Protein AF-A0A9N9E528-F1 (afdb_monomer_lite)

Structure (mmCIF, N/CA/C/O backbone):
data_AF-A0A9N9E528-F1
#
_entry.id   AF-A0A9N9E528-F1
#
loop_
_atom_site.group_PDB
_atom_site.id
_atom_site.type_symbol
_atom_site.label_atom_id
_atom_site.label_alt_id
_atom_site.label_comp_id
_atom_site.label_asym_id
_atom_site.label_entity_id
_atom_site.label_seq_id
_atom_site.pdbx_PDB_ins_code
_atom_site.Cartn_x
_atom_site.Cartn_y
_atom_site.Cartn_z
_atom_site.occupancy
_atom_site.B_iso_or_equiv
_atom_site.auth_seq_id
_atom_site.auth_comp_id
_atom_site.auth_asym_id
_atom_site.auth_atom_id
_atom_site.pdbx_PDB_model_num
ATOM 1 N N . TYR A 1 1 ? 32.600 14.800 -17.498 1.00 37.44 1 TYR A N 1
ATOM 2 C CA . TYR A 1 1 ? 31.440 15.185 -18.323 1.00 37.44 1 TYR A CA 1
ATOM 3 C C . TYR A 1 1 ? 30.320 14.205 -18.017 1.00 37.44 1 TYR A C 1
ATOM 5 O O . TYR A 1 1 ? 30.341 13.097 -18.529 1.00 37.44 1 TYR A O 1
ATOM 13 N N . ASN A 1 2 ? 29.413 14.569 -17.107 1.00 46.53 2 ASN A N 1
ATOM 14 C CA . ASN A 1 2 ? 28.229 13.764 -16.804 1.00 46.53 2 ASN A CA 1
ATOM 15 C C . ASN A 1 2 ? 27.157 14.151 -17.817 1.00 46.53 2 ASN A C 1
ATOM 17 O O . ASN A 1 2 ? 26.514 15.190 -17.675 1.00 46.53 2 ASN A O 1
ATOM 21 N N . SER A 1 3 ? 27.036 13.366 -18.882 1.00 50.19 3 SER A N 1
ATOM 22 C CA . SER A 1 3 ? 25.958 13.494 -19.852 1.00 50.19 3 SER A CA 1
ATOM 23 C C . SER A 1 3 ? 24.631 13.233 -19.143 1.00 50.19 3 SER A C 1
ATOM 25 O O . SER A 1 3 ? 24.305 12.104 -18.781 1.00 50.19 3 SER A O 1
ATOM 27 N N . LEU A 1 4 ? 23.868 14.307 -18.931 1.00 57.94 4 LEU A N 1
ATOM 28 C CA . LEU A 1 4 ? 22.429 14.221 -18.703 1.00 57.94 4 LEU A CA 1
ATOM 29 C C . LEU A 1 4 ? 21.825 13.354 -19.821 1.00 57.94 4 LEU A C 1
ATOM 31 O O . LEU A 1 4 ? 22.272 13.470 -20.968 1.00 57.94 4 LEU A O 1
ATOM 35 N N . PRO A 1 5 ? 20.853 12.474 -19.527 1.00 46.69 5 PRO A N 1
ATOM 36 C CA . PRO A 1 5 ? 20.255 11.652 -20.566 1.00 46.69 5 PRO A CA 1
ATOM 37 C C . PRO A 1 5 ? 19.637 12.576 -21.623 1.00 46.69 5 PRO A C 1
ATOM 39 O O . PRO A 1 5 ? 18.808 13.425 -21.310 1.00 46.69 5 PRO A O 1
ATOM 42 N N . ALA A 1 6 ? 20.063 12.411 -22.878 1.00 56.44 6 ALA A N 1
ATOM 43 C CA . ALA A 1 6 ? 19.631 13.203 -24.037 1.00 56.44 6 ALA A CA 1
ATOM 44 C C . ALA A 1 6 ? 18.159 12.972 -24.433 1.00 56.44 6 ALA A C 1
ATOM 46 O O . ALA A 1 6 ? 17.690 13.494 -25.441 1.00 56.44 6 ALA A O 1
ATOM 47 N N . VAL A 1 7 ? 17.435 12.170 -23.654 1.00 58.53 7 VAL A N 1
ATOM 48 C CA . VAL A 1 7 ? 16.044 11.815 -23.891 1.00 58.53 7 VAL A CA 1
ATOM 49 C C . VAL A 1 7 ? 15.206 12.595 -22.893 1.00 58.53 7 VAL A C 1
ATOM 51 O O . VAL A 1 7 ? 15.233 12.329 -21.691 1.00 58.53 7 VAL A O 1
ATOM 54 N N . THR A 1 8 ? 14.474 13.583 -23.397 1.00 53.59 8 THR A N 1
ATOM 55 C CA . THR A 1 8 ? 13.395 14.229 -22.654 1.00 53.59 8 THR A CA 1
ATOM 56 C C . THR A 1 8 ? 12.463 13.139 -22.124 1.00 53.59 8 THR A C 1
ATOM 58 O O . THR A 1 8 ? 12.060 12.280 -22.914 1.00 53.59 8 THR A O 1
ATOM 61 N N . PRO A 1 9 ? 12.103 13.140 -20.825 1.00 58.50 9 PRO A N 1
ATOM 62 C CA . PRO A 1 9 ? 11.103 12.216 -20.312 1.00 58.50 9 PRO A CA 1
ATOM 63 C C . PRO A 1 9 ? 9.866 12.318 -21.198 1.00 58.50 9 PRO A C 1
ATOM 65 O O . PRO A 1 9 ? 9.389 13.427 -21.463 1.00 58.50 9 PRO A O 1
ATOM 68 N N . LEU A 1 10 ? 9.401 11.179 -21.712 1.00 65.56 10 LEU A N 1
ATOM 69 C CA . LEU A 1 10 ? 8.202 11.131 -22.533 1.00 65.56 10 LEU A CA 1
ATOM 70 C C . LEU A 1 10 ? 7.084 11.818 -21.739 1.00 65.56 10 LEU A C 1
ATOM 72 O O . LEU A 1 10 ? 6.798 11.421 -20.609 1.00 65.56 10 LEU A O 1
ATOM 76 N N . LYS A 1 11 ? 6.505 12.895 -22.286 1.00 68.19 11 LYS A N 1
ATOM 77 C CA . LYS A 1 11 ? 5.348 13.548 -21.668 1.00 68.19 11 LYS A CA 1
ATOM 78 C C . LYS A 1 11 ? 4.185 12.569 -21.756 1.00 68.19 11 LYS A C 1
ATOM 80 O O . LYS A 1 11 ? 3.548 12.472 -22.796 1.00 68.19 11 LYS A O 1
ATOM 85 N N . MET A 1 12 ? 3.968 11.836 -20.677 1.00 73.56 12 MET A N 1
ATOM 86 C CA . MET A 1 12 ? 2.878 10.885 -20.516 1.00 73.56 12 MET A CA 1
ATOM 87 C C . MET A 1 12 ? 1.917 11.394 -19.447 1.00 73.56 12 MET A C 1
ATOM 89 O O . MET A 1 12 ? 2.325 12.123 -18.534 1.00 73.56 12 MET A O 1
ATOM 93 N N . SER A 1 13 ? 0.640 11.044 -19.575 1.00 78.44 13 SER A N 1
ATOM 94 C CA . SER A 1 13 ? -0.350 11.377 -18.556 1.00 78.44 13 SER A CA 1
ATOM 95 C C . SER A 1 13 ? -0.098 10.571 -17.279 1.00 78.44 13 SER A C 1
ATOM 97 O O . SER A 1 13 ? 0.584 9.543 -17.277 1.00 78.44 13 SER A O 1
ATOM 99 N N . GLU A 1 14 ? -0.646 11.037 -16.160 1.00 71.75 14 GLU A N 1
ATOM 100 C CA . GLU A 1 14 ? -0.526 10.313 -14.897 1.00 71.75 14 GLU A CA 1
ATOM 101 C C . GLU A 1 14 ? -1.192 8.925 -14.961 1.00 71.75 14 GLU A C 1
ATOM 103 O O . GLU A 1 14 ? -0.653 7.954 -14.433 1.00 71.75 14 GLU A O 1
ATOM 108 N N . GLU A 1 15 ? -2.323 8.809 -15.657 1.00 74.56 15 GLU A N 1
ATOM 109 C CA . GLU A 1 15 ? -3.023 7.537 -15.863 1.00 74.56 15 GLU A CA 1
ATOM 110 C C . GLU A 1 15 ? -2.204 6.570 -16.721 1.00 74.56 15 GLU A C 1
ATOM 112 O O . GLU A 1 15 ? -2.059 5.400 -16.362 1.00 74.56 15 GLU A O 1
ATOM 117 N N . GLU A 1 16 ? -1.600 7.064 -17.806 1.00 75.94 16 GLU A N 1
ATOM 118 C CA . GLU A 1 16 ? -0.685 6.281 -18.642 1.00 75.94 16 GLU A CA 1
ATOM 119 C C . GLU A 1 16 ? 0.523 5.805 -17.833 1.00 75.94 16 GLU A C 1
ATOM 121 O O . GLU A 1 16 ? 0.930 4.650 -17.943 1.00 75.94 16 GLU A O 1
ATOM 126 N N . HIS A 1 17 ? 1.073 6.660 -16.969 1.00 77.75 17 HIS A N 1
ATOM 127 C CA . HIS A 1 17 ? 2.194 6.299 -16.104 1.00 77.75 17 HIS A CA 1
ATOM 128 C C . HIS A 1 17 ? 1.808 5.195 -15.114 1.00 77.75 17 HIS A C 1
ATOM 130 O O . HIS A 1 17 ? 2.514 4.192 -14.979 1.00 77.75 17 HIS A O 1
ATOM 136 N N . CYS A 1 18 ? 0.657 5.333 -14.456 1.00 75.44 18 CYS A N 1
ATOM 137 C CA . CYS A 1 18 ? 0.117 4.305 -13.573 1.00 75.44 18 CYS A CA 1
ATOM 138 C C . CYS A 1 18 ? -0.082 2.976 -14.310 1.00 75.44 18 CYS A C 1
ATOM 140 O O . CYS A 1 18 ? 0.303 1.926 -13.795 1.00 75.44 18 CYS A O 1
ATOM 142 N N . TYR A 1 19 ? -0.635 3.012 -15.522 1.00 78.50 19 TYR A N 1
ATOM 143 C CA . TYR A 1 19 ? -0.877 1.813 -16.318 1.00 78.50 19 TYR A CA 1
ATOM 144 C C . TYR A 1 19 ? 0.417 1.147 -16.806 1.00 78.50 19 TYR A C 1
ATOM 146 O O . TYR A 1 19 ? 0.518 -0.076 -16.800 1.00 78.50 19 TYR A O 1
ATOM 154 N N . MET A 1 20 ? 1.430 1.922 -17.198 1.00 79.56 20 MET A N 1
ATOM 155 C CA . MET A 1 20 ? 2.685 1.354 -17.699 1.00 79.56 20 MET A CA 1
ATOM 156 C C . MET A 1 20 ? 3.600 0.830 -16.590 1.00 79.56 20 MET A C 1
ATOM 158 O O . MET A 1 20 ? 4.291 -0.164 -16.803 1.00 79.56 20 MET A O 1
ATOM 162 N N . PHE A 1 21 ? 3.619 1.472 -15.418 1.00 76.88 21 PHE A N 1
ATOM 163 C CA . PHE A 1 21 ? 4.611 1.170 -14.381 1.00 76.88 21 PHE A CA 1
ATOM 164 C C . PHE A 1 21 ? 4.023 0.549 -13.115 1.00 76.88 21 PHE A C 1
ATOM 166 O O . PHE A 1 21 ? 4.601 -0.396 -12.584 1.00 76.88 21 PHE A O 1
ATOM 173 N N . LEU A 1 22 ? 2.881 1.040 -12.623 1.00 78.69 22 LEU A N 1
ATOM 174 C CA . LEU A 1 22 ? 2.291 0.539 -11.375 1.00 78.69 22 LEU A CA 1
ATOM 175 C C . LEU A 1 22 ? 1.441 -0.710 -11.624 1.00 78.69 22 LEU A C 1
ATOM 177 O O . LEU A 1 22 ? 1.560 -1.699 -10.900 1.00 78.69 22 LEU A O 1
ATOM 181 N N . TYR A 1 23 ? 0.607 -0.686 -12.666 1.00 81.44 23 TYR A N 1
ATOM 182 C CA . TYR A 1 23 ? -0.335 -1.760 -12.977 1.00 81.44 23 TYR A CA 1
ATOM 183 C C . TYR A 1 23 ? 0.336 -3.132 -13.160 1.00 81.44 23 TYR A C 1
ATOM 185 O O . TYR A 1 23 ? -0.131 -4.087 -12.538 1.00 81.44 23 TYR A O 1
ATOM 193 N N . PRO A 1 24 ? 1.459 -3.278 -13.895 1.00 82.69 24 PRO A N 1
ATOM 194 C CA . PRO A 1 24 ? 2.108 -4.580 -14.052 1.00 82.69 24 PRO A CA 1
ATOM 195 C C . PRO A 1 24 ? 2.641 -5.151 -12.733 1.00 82.69 24 PRO A C 1
ATOM 197 O O . PRO A 1 24 ? 2.683 -6.367 -12.564 1.00 82.69 24 PRO A O 1
ATOM 200 N N . ILE A 1 25 ? 3.023 -4.287 -11.787 1.00 80.12 25 ILE A N 1
ATOM 201 C CA . ILE A 1 25 ? 3.560 -4.698 -10.485 1.00 80.12 25 ILE A CA 1
ATOM 202 C C . ILE A 1 25 ? 2.430 -5.153 -9.559 1.00 80.12 25 ILE A C 1
ATOM 204 O O . ILE A 1 25 ? 2.560 -6.166 -8.879 1.00 80.12 25 ILE A O 1
ATOM 208 N N . ILE A 1 26 ? 1.315 -4.423 -9.525 1.00 81.31 26 ILE A N 1
ATOM 209 C CA . ILE A 1 26 ? 0.205 -4.696 -8.599 1.00 81.31 26 ILE A CA 1
ATOM 210 C C . ILE A 1 26 ? -0.753 -5.777 -9.120 1.00 81.31 26 ILE A C 1
ATOM 212 O O . ILE A 1 26 ? -1.397 -6.458 -8.320 1.00 81.31 26 ILE A O 1
ATOM 216 N N . HIS A 1 27 ? -0.865 -5.948 -10.442 1.00 81.31 27 HIS A N 1
ATOM 217 C CA . HIS A 1 27 ? -1.849 -6.834 -11.067 1.00 81.31 27 HIS A CA 1
ATOM 218 C C . HIS A 1 27 ? -1.803 -8.285 -10.556 1.00 81.31 27 HIS A C 1
ATOM 220 O O . HIS A 1 27 ? -2.855 -8.798 -10.168 1.00 81.31 27 HIS A O 1
ATOM 226 N N . PRO A 1 28 ? -0.634 -8.946 -10.442 1.00 80.56 28 PRO A N 1
ATOM 227 C CA . PRO A 1 28 ? -0.561 -10.323 -9.945 1.00 80.56 28 PRO A CA 1
ATOM 228 C C . PRO A 1 28 ? -1.103 -10.514 -8.522 1.00 80.56 28 PRO A C 1
ATOM 230 O O . PRO A 1 28 ? -1.541 -11.606 -8.174 1.00 80.56 28 PRO A O 1
ATOM 233 N N . PHE A 1 29 ? -1.076 -9.465 -7.698 1.00 78.94 29 PHE A N 1
ATOM 234 C CA . PHE A 1 29 ? -1.431 -9.538 -6.279 1.00 78.94 29 PHE A CA 1
ATOM 235 C C . PHE A 1 29 ? -2.854 -9.057 -6.008 1.00 78.94 29 PHE A C 1
ATOM 237 O O . PHE A 1 29 ? -3.535 -9.591 -5.135 1.00 78.94 29 PHE A O 1
ATOM 244 N N . PHE A 1 30 ? -3.299 -8.044 -6.755 1.00 78.12 30 PHE A N 1
ATOM 245 C CA . PHE A 1 30 ? -4.529 -7.318 -6.463 1.00 78.12 30 PHE A CA 1
ATOM 246 C C . PHE A 1 30 ? -5.593 -7.427 -7.553 1.00 78.12 30 PHE A C 1
ATOM 248 O O . PHE A 1 30 ? -6.626 -6.779 -7.419 1.00 78.12 30 PHE A O 1
ATOM 255 N N . LEU A 1 31 ? -5.380 -8.182 -8.643 1.00 73.88 31 LEU A N 1
ATOM 256 C CA . LEU A 1 31 ? -6.326 -8.317 -9.765 1.00 73.88 31 LEU A CA 1
ATOM 257 C C . LEU A 1 31 ? -7.069 -9.661 -9.911 1.00 73.88 31 LEU A C 1
ATOM 259 O O . LEU A 1 31 ? -7.648 -9.935 -10.954 1.00 73.88 31 LEU A O 1
ATOM 263 N N . GLY A 1 32 ? -7.187 -10.431 -8.823 1.00 74.06 32 GLY A N 1
ATOM 264 C CA . GLY A 1 32 ? -7.994 -11.663 -8.779 1.00 74.06 32 GLY A CA 1
ATOM 265 C C . GLY A 1 32 ? -9.525 -11.470 -8.900 1.00 74.06 32 GLY A C 1
ATOM 266 O O . GLY A 1 32 ? -10.030 -10.375 -8.676 1.00 74.06 32 GLY A O 1
ATOM 267 N N . PRO A 1 33 ? -10.294 -12.524 -9.229 1.00 68.06 33 PRO A N 1
ATOM 268 C CA . PRO A 1 33 ? -11.742 -12.439 -9.478 1.00 68.06 33 PRO A CA 1
ATOM 269 C C . PRO A 1 33 ? -12.610 -12.257 -8.219 1.00 68.06 33 PRO A C 1
ATOM 271 O O . PRO A 1 33 ? -13.761 -11.847 -8.331 1.00 68.06 33 PRO A O 1
ATOM 274 N N . GLN A 1 34 ? -12.083 -12.534 -7.022 1.00 65.38 34 GLN A N 1
ATOM 275 C CA . GLN A 1 34 ? -12.791 -12.355 -5.750 1.00 65.38 34 GLN A CA 1
ATOM 276 C C . GLN A 1 34 ? -12.158 -11.213 -4.961 1.00 65.38 34 GLN A C 1
ATOM 278 O O . GLN A 1 34 ? -11.170 -11.411 -4.253 1.00 65.38 34 GLN A O 1
ATOM 283 N N . LYS A 1 35 ? -12.704 -10.002 -5.098 1.00 71.31 35 LYS A N 1
ATOM 284 C CA . LYS A 1 35 ? -12.244 -8.851 -4.318 1.00 71.31 35 LYS A CA 1
ATOM 285 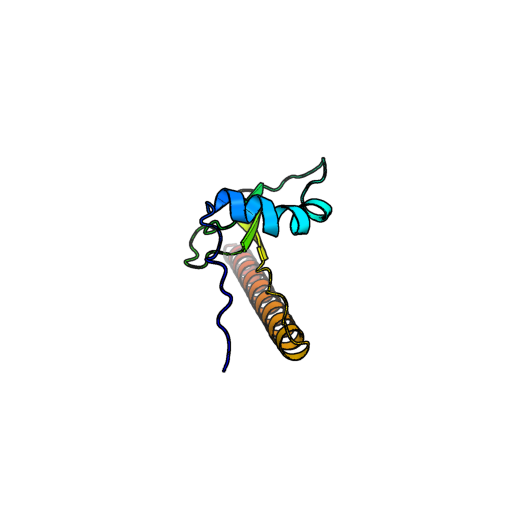C C . LYS A 1 35 ? -13.406 -8.108 -3.705 1.00 71.31 35 LYS A C 1
ATOM 287 O O . LYS A 1 35 ? -14.270 -7.596 -4.406 1.00 71.31 35 LYS A O 1
ATOM 292 N N . GLU A 1 36 ? -13.335 -7.962 -2.395 1.00 80.31 36 GLU A N 1
ATOM 293 C CA . GLU A 1 36 ? -14.219 -7.102 -1.607 1.00 80.31 36 GLU A CA 1
ATOM 294 C C . GLU A 1 36 ? -13.596 -5.711 -1.377 1.00 80.31 36 GLU A C 1
ATOM 296 O O . GLU A 1 36 ? -14.032 -4.946 -0.520 1.00 80.31 36 GLU A O 1
ATOM 301 N N . TYR A 1 37 ? -12.550 -5.375 -2.139 1.00 81.31 37 TYR A N 1
ATOM 302 C CA . TYR A 1 37 ? -11.780 -4.145 -1.998 1.0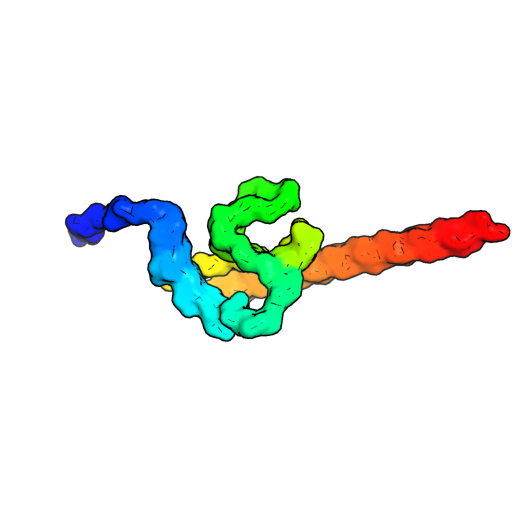0 81.31 37 TYR A CA 1
ATOM 303 C C . TYR A 1 37 ? -11.650 -3.382 -3.319 1.00 81.31 37 TYR A C 1
ATOM 305 O O . TYR A 1 37 ? -11.589 -3.962 -4.405 1.00 81.31 37 TYR A O 1
ATOM 313 N N . LYS A 1 38 ? -11.554 -2.056 -3.212 1.00 82.44 38 LYS A N 1
ATOM 314 C CA . LYS A 1 38 ? -11.220 -1.139 -4.303 1.00 82.44 38 LYS A CA 1
ATOM 315 C C . LYS A 1 38 ? -9.723 -0.850 -4.284 1.00 82.44 38 LYS A C 1
ATOM 317 O O . LYS A 1 38 ? -9.152 -0.586 -3.228 1.00 82.44 38 LYS A O 1
ATOM 322 N N . LEU A 1 39 ? -9.099 -0.879 -5.457 1.00 82.06 39 LEU A N 1
ATOM 323 C CA . LEU A 1 39 ? -7.706 -0.485 -5.639 1.00 82.06 39 LEU A CA 1
ATOM 324 C C . LEU A 1 39 ? -7.674 0.936 -6.200 1.00 82.06 39 LEU A C 1
ATOM 326 O O . LEU A 1 39 ? -8.239 1.189 -7.261 1.00 82.06 39 LEU A O 1
ATOM 330 N N . LEU A 1 40 ? -7.040 1.852 -5.480 1.00 81.62 40 LEU A N 1
ATOM 331 C CA . LEU A 1 40 ? -6.854 3.239 -5.886 1.00 81.62 40 LEU A CA 1
ATOM 332 C C . LEU A 1 40 ? -5.383 3.459 -6.232 1.00 81.62 40 LEU A C 1
ATOM 334 O O . LEU A 1 40 ? -4.514 3.111 -5.437 1.00 81.62 40 LEU A O 1
ATOM 338 N N . LEU A 1 41 ? -5.111 4.040 -7.398 1.00 80.31 41 LEU A N 1
ATOM 339 C CA . LEU A 1 41 ? -3.759 4.380 -7.849 1.00 80.31 41 LEU A CA 1
ATOM 340 C C . LEU A 1 41 ? -3.563 5.882 -7.787 1.00 80.31 41 LEU A C 1
ATOM 342 O O . LEU A 1 41 ? -4.466 6.621 -8.177 1.00 80.31 41 LEU A O 1
ATOM 346 N N . ASN A 1 42 ? -2.407 6.319 -7.282 1.00 71.81 42 ASN A N 1
ATOM 347 C CA . ASN A 1 42 ? -2.055 7.732 -7.145 1.00 71.81 42 ASN A CA 1
ATOM 348 C C . ASN A 1 42 ? -3.216 8.596 -6.616 1.00 71.81 42 ASN A C 1
ATOM 350 O O . ASN A 1 42 ? -3.477 9.693 -7.113 1.00 71.81 42 ASN A O 1
ATOM 354 N N . HIS A 1 43 ? -3.949 8.118 -5.611 1.00 69.81 43 HIS A N 1
ATOM 355 C CA . HIS A 1 43 ? -5.115 8.820 -5.077 1.00 69.81 43 HIS A CA 1
ATOM 356 C C . HIS A 1 43 ? -4.936 9.095 -3.587 1.00 69.81 43 HIS A C 1
ATOM 358 O O . HIS A 1 43 ? -4.492 8.229 -2.837 1.00 69.81 43 HIS A O 1
ATOM 364 N N . SER A 1 44 ? -5.313 10.294 -3.137 1.00 65.31 44 SER A N 1
ATOM 365 C CA . SER A 1 44 ? -5.366 10.607 -1.705 1.00 65.31 44 SER A CA 1
ATOM 366 C C . SER A 1 44 ? -6.457 9.763 -1.041 1.00 65.31 44 SER A C 1
ATOM 368 O O . SER A 1 44 ? -7.615 9.773 -1.456 1.00 65.31 44 SER A O 1
ATOM 370 N N . THR A 1 45 ? -6.098 8.995 -0.018 1.00 61.41 45 THR A N 1
ATOM 371 C CA . THR A 1 45 ? -7.071 8.266 0.806 1.00 61.41 45 THR A CA 1
ATOM 372 C C . THR A 1 45 ? -7.593 9.155 1.934 1.00 61.41 45 THR A C 1
ATOM 374 O O . THR A 1 45 ? -6.829 9.921 2.525 1.00 61.41 45 THR A O 1
ATOM 377 N N . GLY A 1 46 ? -8.897 9.045 2.221 1.00 57.59 46 GLY A N 1
ATOM 378 C CA . GLY A 1 46 ? -9.684 9.953 3.065 1.00 57.59 46 GLY A CA 1
ATOM 379 C C . GLY A 1 46 ? -8.949 10.537 4.277 1.00 57.59 46 GLY A C 1
ATOM 380 O O . GLY A 1 46 ? -8.500 9.815 5.164 1.00 57.59 46 GLY A O 1
ATOM 381 N N . GLY A 1 47 ? -8.835 11.869 4.305 1.00 57.84 47 GLY A N 1
ATOM 382 C CA . GLY A 1 47 ? -8.268 12.639 5.419 1.00 57.84 47 GLY A CA 1
ATOM 383 C C . GLY A 1 47 ? -6.739 12.757 5.445 1.00 57.84 47 GLY A C 1
ATOM 384 O O . GLY A 1 47 ? -6.209 13.521 6.251 1.00 57.84 47 GLY A O 1
ATOM 385 N N . SER A 1 48 ? -6.014 12.060 4.564 1.00 60.34 48 SER A N 1
ATOM 386 C CA . SER A 1 48 ? -4.551 12.129 4.483 1.00 60.34 48 SER A CA 1
ATOM 387 C C . SER A 1 48 ? -4.076 13.067 3.367 1.00 60.34 48 SER A C 1
ATOM 389 O O . SER A 1 48 ? -4.473 12.929 2.213 1.00 60.34 48 SER A O 1
ATOM 391 N N . ARG A 1 49 ? -3.144 13.982 3.682 1.00 62.81 49 ARG A N 1
ATOM 392 C CA . ARG A 1 49 ? -2.413 14.774 2.667 1.00 62.81 49 ARG A CA 1
ATOM 393 C C . ARG A 1 49 ? -1.395 13.942 1.869 1.00 62.81 49 ARG A C 1
ATOM 395 O O . ARG A 1 49 ? -0.796 14.470 0.939 1.00 62.81 49 ARG A O 1
ATOM 402 N N . GLN A 1 50 ? -1.155 12.681 2.240 1.00 65.44 50 GLN A N 1
ATOM 403 C CA . GLN A 1 50 ? -0.254 11.798 1.497 1.00 65.44 50 GLN A CA 1
ATOM 404 C C . GLN A 1 50 ? -0.975 11.155 0.314 1.00 65.44 50 GLN A C 1
ATOM 406 O O . GLN A 1 50 ? -2.083 10.635 0.452 1.00 65.44 50 GLN A O 1
ATOM 411 N N . ARG A 1 51 ? -0.302 11.192 -0.839 1.00 71.12 51 ARG A N 1
ATOM 412 C CA . ARG A 1 51 ? -0.702 10.562 -2.095 1.00 71.12 51 ARG A CA 1
ATOM 413 C C . ARG A 1 51 ? 0.161 9.308 -2.296 1.00 71.12 51 ARG A C 1
ATOM 415 O O . ARG A 1 51 ? 1.293 9.451 -2.746 1.00 71.12 51 ARG A O 1
ATOM 422 N N . PRO A 1 52 ? -0.308 8.124 -1.880 1.00 74.81 52 PRO A N 1
ATOM 423 C CA . PRO A 1 52 ? 0.423 6.879 -2.092 1.00 74.81 52 PRO A CA 1
ATOM 424 C C . PRO A 1 52 ? 0.380 6.442 -3.557 1.00 74.81 52 PRO A C 1
ATOM 426 O O . PRO A 1 52 ? -0.568 6.781 -4.269 1.00 74.81 52 PRO A O 1
ATOM 429 N N . ASP A 1 53 ? 1.362 5.636 -3.970 1.00 78.44 53 ASP A N 1
ATOM 430 C CA . ASP A 1 53 ? 1.398 5.062 -5.322 1.00 78.44 53 ASP A CA 1
ATOM 431 C C . ASP A 1 53 ? 0.204 4.124 -5.541 1.00 78.44 53 ASP A C 1
ATOM 433 O O . ASP A 1 53 ? -0.454 4.160 -6.582 1.00 78.44 53 ASP A O 1
ATOM 437 N N . PHE A 1 54 ? -0.154 3.335 -4.520 1.00 83.38 54 PHE A N 1
ATOM 438 C CA . PHE A 1 54 ? -1.444 2.652 -4.494 1.00 83.38 54 PHE A CA 1
ATOM 439 C C . PHE A 1 54 ? -2.010 2.462 -3.084 1.00 83.38 54 PHE A C 1
ATOM 441 O O . PHE A 1 54 ? -1.287 2.380 -2.087 1.00 83.38 54 PHE A O 1
ATOM 448 N N . ALA A 1 55 ? -3.335 2.343 -3.013 1.00 83.56 55 ALA A N 1
ATOM 449 C CA . ALA A 1 55 ? -4.069 2.014 -1.805 1.00 83.56 55 ALA A CA 1
ATOM 450 C C . ALA A 1 55 ? -5.151 0.960 -2.068 1.00 83.56 55 ALA A C 1
ATOM 452 O O . ALA A 1 55 ? -5.870 1.009 -3.064 1.00 83.56 55 ALA A O 1
ATOM 453 N N . CYS A 1 56 ? -5.286 0.021 -1.139 1.00 85.00 56 CYS A N 1
ATOM 454 C CA . CYS A 1 56 ? -6.383 -0.933 -1.082 1.00 85.00 56 CYS A CA 1
ATOM 455 C C . CYS A 1 56 ? -7.403 -0.450 -0.050 1.00 85.00 56 CYS A C 1
ATOM 457 O O . CYS A 1 56 ? -7.046 -0.192 1.103 1.00 85.00 56 CYS A O 1
ATOM 459 N N . VAL A 1 57 ? -8.661 -0.324 -0.463 1.00 83.56 57 VAL A N 1
ATOM 460 C CA . VAL A 1 57 ? -9.735 0.277 0.326 1.00 83.56 57 VAL A CA 1
ATOM 461 C C . VAL A 1 57 ? -10.911 -0.687 0.431 1.00 83.56 57 VAL A C 1
ATOM 463 O O . VAL A 1 57 ? -11.421 -1.157 -0.583 1.00 83.56 57 VAL A O 1
ATOM 466 N N . VAL A 1 58 ? -11.381 -0.942 1.650 1.00 81.81 58 VAL A N 1
ATOM 467 C CA . VAL A 1 58 ? -12.598 -1.721 1.925 1.00 81.81 58 VAL A CA 1
ATOM 468 C C . VAL A 1 58 ? -13.590 -0.797 2.615 1.00 81.81 58 VAL A C 1
ATOM 470 O O . VAL A 1 58 ? -13.277 -0.264 3.675 1.00 81.81 58 VAL A O 1
ATOM 473 N N . GLY A 1 59 ? -14.757 -0.565 2.004 1.00 75.00 59 GLY A N 1
ATOM 474 C CA . GLY A 1 59 ? -15.788 0.317 2.575 1.00 75.00 59 GLY A CA 1
ATOM 475 C C . GLY A 1 59 ? -15.253 1.698 2.983 1.00 75.00 59 GLY A C 1
ATOM 476 O O . GLY A 1 59 ? -15.498 2.141 4.098 1.00 75.00 59 GLY A O 1
ATOM 477 N N . ASP A 1 60 ? -14.450 2.322 2.115 1.00 73.88 60 ASP A N 1
ATOM 478 C CA . ASP A 1 60 ? -13.784 3.623 2.313 1.00 73.88 60 ASP A CA 1
ATOM 479 C C . ASP A 1 60 ? -12.682 3.677 3.390 1.00 73.88 60 ASP A C 1
ATOM 481 O O . ASP A 1 60 ? -12.050 4.717 3.590 1.00 73.88 60 ASP A O 1
ATOM 485 N N . ILE A 1 61 ? -12.355 2.543 4.017 1.00 77.62 61 ILE A N 1
ATOM 486 C CA . ILE A 1 61 ? -11.238 2.419 4.957 1.00 77.62 61 ILE A CA 1
ATOM 487 C C . ILE A 1 61 ? -9.995 1.906 4.208 1.00 77.62 61 ILE A C 1
ATOM 489 O O . ILE A 1 61 ? -10.029 0.796 3.664 1.00 77.62 61 ILE A O 1
ATOM 493 N N . PRO A 1 62 ? -8.879 2.664 4.166 1.00 78.75 62 PRO A N 1
ATOM 494 C CA . PRO A 1 62 ? -7.643 2.192 3.554 1.00 78.75 62 PRO A CA 1
ATOM 495 C C . PRO A 1 62 ? -6.987 1.128 4.442 1.00 78.75 62 PRO A C 1
ATOM 497 O O . PRO A 1 62 ? -6.506 1.424 5.535 1.00 78.75 62 PRO A O 1
ATOM 500 N N . ILE A 1 63 ? -6.966 -0.116 3.965 1.00 80.25 63 ILE A N 1
ATOM 501 C CA . ILE A 1 63 ? -6.387 -1.263 4.682 1.00 80.25 63 ILE A CA 1
ATOM 502 C C . ILE A 1 63 ? -4.922 -1.509 4.312 1.00 80.25 63 ILE A C 1
ATOM 504 O O . ILE A 1 63 ? -4.163 -2.061 5.105 1.00 80.25 63 ILE A O 1
ATOM 508 N N . LEU A 1 64 ? -4.512 -1.073 3.119 1.00 80.00 64 LEU A N 1
ATOM 509 C CA . LEU A 1 64 ? -3.129 -1.110 2.660 1.00 80.00 64 LEU A CA 1
ATOM 510 C C . LEU A 1 64 ? -2.832 0.188 1.923 1.00 80.00 64 LEU A C 1
ATOM 512 O O . LEU A 1 64 ? -3.572 0.573 1.024 1.00 80.00 64 LEU A O 1
ATOM 516 N N . ILE A 1 65 ? -1.735 0.832 2.293 1.00 82.56 65 ILE A N 1
ATOM 517 C CA . ILE A 1 65 ? -1.195 2.007 1.619 1.00 82.56 65 ILE A CA 1
ATOM 518 C C . ILE A 1 65 ? 0.252 1.667 1.295 1.00 82.56 65 ILE A C 1
ATOM 520 O O . ILE A 1 65 ? 0.998 1.265 2.191 1.00 82.56 65 ILE A O 1
ATOM 524 N N . SER A 1 66 ? 0.642 1.777 0.031 1.00 77.56 66 SER A N 1
ATOM 525 C CA . SER A 1 66 ? 1.972 1.375 -0.405 1.00 77.56 66 SER A CA 1
ATOM 526 C C . SER A 1 66 ? 2.598 2.409 -1.331 1.00 77.56 66 SER A C 1
ATOM 528 O O . SER A 1 66 ? 1.918 3.072 -2.115 1.00 77.56 66 SER A O 1
ATOM 530 N N . GLU A 1 67 ? 3.916 2.524 -1.207 1.00 78.06 67 GLU A N 1
ATOM 531 C CA . GLU A 1 67 ? 4.781 3.292 -2.093 1.00 78.06 67 GLU A CA 1
ATOM 532 C C . GLU A 1 67 ? 5.727 2.313 -2.795 1.00 78.06 67 GLU A C 1
ATOM 534 O O . GLU A 1 67 ? 6.426 1.530 -2.138 1.00 78.06 67 GLU A O 1
ATOM 539 N N . ILE A 1 68 ? 5.769 2.363 -4.121 1.00 70.56 68 ILE A N 1
ATOM 540 C CA . ILE A 1 68 ? 6.709 1.619 -4.945 1.00 70.56 68 ILE A CA 1
ATOM 541 C C . ILE A 1 68 ? 8.026 2.388 -4.946 1.00 70.56 68 ILE A C 1
ATOM 543 O O . ILE A 1 68 ? 8.166 3.475 -5.502 1.00 70.56 68 ILE A O 1
ATOM 547 N N . LYS A 1 69 ? 9.034 1.814 -4.292 1.00 66.38 69 LYS A N 1
ATOM 548 C CA . LYS A 1 69 ? 10.363 2.420 -4.243 1.00 66.38 69 LYS A CA 1
ATOM 549 C C . LYS A 1 69 ? 11.076 2.223 -5.590 1.00 66.38 69 LYS A C 1
ATOM 551 O O . LYS A 1 69 ? 11.013 1.126 -6.146 1.00 66.38 69 LYS A O 1
ATOM 556 N N . PRO A 1 70 ? 11.769 3.251 -6.114 1.00 59.53 70 PRO A N 1
ATOM 557 C CA . PRO A 1 70 ? 12.459 3.159 -7.396 1.00 59.53 70 PRO A CA 1
ATOM 558 C C . PRO A 1 70 ? 13.634 2.171 -7.348 1.00 59.53 70 PRO A C 1
ATOM 560 O O . PRO A 1 70 ? 14.168 1.843 -6.281 1.00 59.53 70 PRO A O 1
ATOM 563 N N . LEU A 1 71 ? 14.075 1.737 -8.532 1.00 47.06 71 LEU A N 1
ATOM 564 C CA . LEU A 1 71 ? 15.302 0.959 -8.717 1.00 47.06 71 LEU A CA 1
ATOM 565 C C . LEU A 1 71 ? 16.493 1.728 -8.108 1.00 47.06 71 LEU A C 1
ATOM 567 O O . LEU A 1 71 ? 16.764 2.862 -8.491 1.00 47.06 71 LEU A O 1
ATOM 571 N N . GLY A 1 72 ? 17.164 1.126 -7.119 1.00 50.41 72 GLY A N 1
ATOM 572 C CA . GLY A 1 72 ? 18.184 1.780 -6.278 1.00 50.41 72 GLY A CA 1
ATOM 573 C C . GLY A 1 72 ? 17.870 1.771 -4.775 1.00 50.41 72 GLY A C 1
ATOM 574 O O . GLY A 1 72 ? 18.672 2.238 -3.966 1.00 50.41 72 GLY A O 1
ATOM 575 N N . TYR A 1 73 ? 16.721 1.219 -4.381 1.00 59.44 73 TYR A N 1
ATOM 576 C CA . TYR A 1 73 ? 16.362 1.014 -2.982 1.00 59.44 73 TYR A CA 1
ATOM 577 C C . TYR A 1 73 ? 17.375 0.119 -2.250 1.00 59.44 73 TYR A C 1
ATOM 579 O O . TYR A 1 73 ? 17.562 -1.050 -2.588 1.00 59.44 73 TYR A O 1
ATOM 587 N N . THR A 1 74 ? 18.050 0.675 -1.242 1.00 67.69 74 THR A N 1
ATOM 588 C CA . THR A 1 74 ? 19.122 -0.033 -0.535 1.00 67.69 74 THR A CA 1
ATOM 589 C C . THR A 1 74 ? 18.566 -0.958 0.556 1.00 67.69 74 THR A C 1
ATOM 591 O O . THR A 1 74 ? 17.561 -0.628 1.194 1.00 67.69 74 THR A O 1
ATOM 594 N N . PRO A 1 75 ? 19.246 -2.078 0.874 1.00 71.69 75 PRO A N 1
ATOM 595 C CA . PRO A 1 75 ? 18.847 -2.964 1.974 1.00 71.69 75 PRO A CA 1
ATOM 596 C C . PRO A 1 75 ? 18.699 -2.251 3.329 1.00 71.69 75 PRO A C 1
ATOM 598 O O . PRO A 1 75 ? 17.880 -2.635 4.165 1.00 71.69 75 PRO A O 1
ATOM 601 N N . LEU A 1 76 ? 19.475 -1.187 3.560 1.00 73.81 76 LEU A N 1
ATOM 602 C CA . LEU A 1 76 ? 19.378 -0.368 4.769 1.00 73.81 76 LEU A CA 1
ATOM 603 C C . LEU A 1 76 ? 18.066 0.424 4.812 1.00 73.81 76 LEU A C 1
ATOM 605 O O . LEU A 1 76 ? 17.406 0.470 5.851 1.00 73.81 76 LEU A O 1
ATOM 609 N N . GLN A 1 77 ? 17.661 1.000 3.680 1.00 68.88 77 GLN A N 1
ATOM 610 C CA . GLN A 1 77 ? 16.389 1.701 3.574 1.00 68.88 77 GLN A CA 1
ATOM 611 C C . GLN A 1 77 ? 15.205 0.724 3.727 1.00 68.88 77 GLN A C 1
ATOM 613 O O . GLN A 1 77 ? 14.257 1.056 4.437 1.00 68.88 77 GLN A O 1
ATOM 618 N N . GLN A 1 78 ? 15.320 -0.511 3.213 1.00 71.38 78 GLN A N 1
ATOM 619 C CA . GLN A 1 78 ? 14.347 -1.594 3.442 1.00 71.38 78 GLN A CA 1
ATOM 620 C C . GLN A 1 78 ? 14.141 -1.905 4.919 1.00 71.38 78 GLN A C 1
ATOM 622 O O . GLN A 1 78 ? 13.012 -1.957 5.406 1.00 71.38 78 GLN A O 1
ATOM 627 N N . ARG A 1 79 ? 15.235 -2.085 5.663 1.00 72.69 79 ARG A N 1
ATOM 628 C CA . ARG A 1 79 ? 15.166 -2.346 7.106 1.00 72.69 79 ARG A CA 1
ATOM 629 C C . ARG A 1 79 ? 14.536 -1.177 7.859 1.00 72.69 79 ARG A C 1
ATOM 631 O O . ARG A 1 79 ? 13.722 -1.406 8.752 1.00 72.69 79 ARG A O 1
ATOM 638 N N . LYS A 1 80 ? 14.875 0.060 7.484 1.00 77.19 80 LYS A N 1
ATOM 639 C CA . LYS A 1 80 ? 14.315 1.270 8.098 1.00 77.19 80 LYS A CA 1
ATOM 640 C C . LYS A 1 80 ? 12.804 1.366 7.886 1.00 77.19 80 LYS A C 1
ATOM 642 O O . LYS A 1 80 ? 12.071 1.617 8.842 1.00 77.19 80 LYS A O 1
ATOM 647 N N . ASP A 1 81 ? 12.342 1.138 6.661 1.00 74.69 81 ASP A N 1
ATOM 648 C CA . ASP A 1 81 ? 10.919 1.229 6.332 1.00 74.69 81 ASP A CA 1
ATOM 649 C C . ASP A 1 81 ? 10.128 0.074 6.971 1.00 74.69 81 ASP A C 1
ATOM 651 O O . ASP A 1 81 ? 9.074 0.317 7.558 1.00 74.69 81 ASP A O 1
ATOM 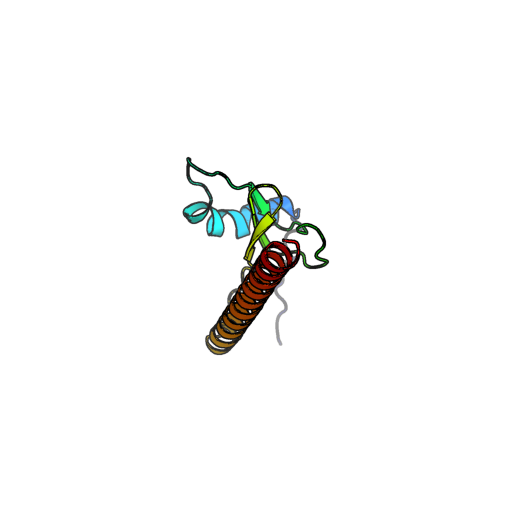655 N N . ASN A 1 82 ? 10.680 -1.146 7.007 1.00 76.44 82 ASN A N 1
ATOM 656 C CA . ASN A 1 82 ? 10.084 -2.276 7.732 1.00 76.44 82 ASN A CA 1
ATOM 657 C C . ASN A 1 82 ? 9.902 -1.981 9.228 1.00 76.44 82 ASN A C 1
ATOM 659 O O . ASN A 1 82 ? 8.823 -2.209 9.779 1.00 76.44 82 ASN A O 1
ATOM 663 N N . LEU A 1 83 ? 10.933 -1.444 9.890 1.00 85.62 83 LEU A N 1
ATOM 664 C CA . LEU A 1 83 ? 10.846 -1.054 11.300 1.00 85.62 83 LEU A CA 1
ATOM 665 C C . LEU A 1 83 ? 9.782 0.023 11.517 1.00 85.62 83 LEU A C 1
ATOM 667 O O . LEU A 1 83 ? 8.994 -0.062 12.460 1.00 85.62 83 LEU A O 1
ATOM 671 N N . ARG A 1 84 ? 9.716 1.017 10.626 1.00 84.38 84 ARG A N 1
ATOM 672 C CA . ARG A 1 84 ? 8.710 2.080 10.690 1.00 84.38 84 ARG A CA 1
ATOM 673 C C . ARG A 1 84 ? 7.288 1.523 10.593 1.00 84.38 84 ARG A C 1
ATOM 675 O O . ARG A 1 84 ? 6.452 1.890 11.418 1.00 84.38 84 ARG A O 1
ATOM 682 N N . ILE A 1 85 ? 7.029 0.631 9.636 1.00 78.00 85 ILE A N 1
ATOM 683 C CA . ILE A 1 85 ? 5.718 -0.007 9.446 1.00 78.00 85 ILE A CA 1
ATOM 684 C C . ILE A 1 85 ? 5.340 -0.831 10.682 1.00 78.00 85 ILE A C 1
ATOM 686 O O . ILE A 1 85 ? 4.236 -0.683 11.204 1.00 78.00 85 ILE A O 1
ATOM 690 N N . GLN A 1 86 ? 6.260 -1.644 11.213 1.00 86.69 86 GLN A N 1
ATOM 691 C CA . GLN A 1 86 ? 5.999 -2.446 12.414 1.00 86.69 86 GLN A CA 1
ATOM 692 C C . GLN A 1 86 ? 5.662 -1.580 13.635 1.00 86.69 86 GLN A C 1
ATOM 694 O O . GLN A 1 86 ? 4.737 -1.897 14.386 1.00 86.69 86 GLN A O 1
ATOM 699 N N . LEU A 1 87 ? 6.380 -0.472 13.834 1.00 91.19 87 LEU A N 1
ATOM 700 C CA . LEU A 1 87 ? 6.108 0.461 14.929 1.00 91.19 87 LEU A CA 1
ATOM 701 C C . LEU A 1 87 ? 4.746 1.150 14.771 1.00 91.19 87 LEU A C 1
ATOM 703 O O . LEU A 1 87 ? 4.008 1.276 15.750 1.00 91.19 87 LEU A O 1
ATOM 707 N N . GLN A 1 88 ? 4.384 1.559 13.552 1.00 84.62 88 GLN A N 1
ATOM 708 C CA . GLN A 1 88 ? 3.071 2.143 13.268 1.00 84.62 88 GLN A CA 1
ATOM 709 C C . GLN A 1 88 ? 1.937 1.144 13.509 1.00 84.62 88 GLN A C 1
ATOM 711 O O . GLN A 1 88 ? 0.973 1.485 14.195 1.00 84.62 88 GLN A O 1
ATOM 716 N N . ALA A 1 89 ? 2.076 -0.093 13.026 1.00 83.62 89 ALA A N 1
ATOM 717 C CA . ALA A 1 89 ? 1.095 -1.151 13.243 1.00 83.62 89 ALA A CA 1
ATOM 718 C C . ALA A 1 89 ? 0.886 -1.421 14.740 1.00 83.62 89 ALA A C 1
ATOM 720 O O . ALA A 1 89 ? -0.248 -1.419 15.216 1.00 83.62 89 ALA A O 1
ATOM 721 N N . ARG A 1 90 ? 1.973 -1.550 15.517 1.00 89.81 90 ARG A N 1
ATOM 722 C CA . ARG A 1 90 ? 1.898 -1.711 16.981 1.00 89.81 90 ARG A CA 1
ATOM 723 C C . ARG A 1 90 ? 1.180 -0.546 17.655 1.00 89.81 90 ARG A C 1
ATOM 725 O O . ARG A 1 90 ? 0.333 -0.767 18.516 1.00 89.81 90 ARG A O 1
ATOM 732 N N . LYS A 1 91 ? 1.491 0.692 17.261 1.00 91.19 91 LYS A N 1
ATOM 733 C CA . LYS A 1 91 ? 0.828 1.885 17.804 1.00 91.19 91 LYS A CA 1
ATOM 734 C C . LYS A 1 91 ? -0.676 1.857 17.528 1.00 91.19 91 LYS A C 1
ATOM 736 O O . LYS A 1 91 ? -1.458 2.121 18.437 1.00 91.19 91 LYS A O 1
ATOM 741 N N . TYR A 1 92 ? -1.067 1.514 16.303 1.00 85.12 92 TYR A N 1
ATOM 742 C CA . TYR A 1 92 ? -2.468 1.453 15.899 1.00 85.12 92 TYR A CA 1
ATOM 743 C C . TYR A 1 92 ? -3.235 0.344 16.634 1.00 85.12 92 TYR A C 1
ATOM 745 O O . TYR A 1 92 ? -4.309 0.601 17.176 1.00 85.12 92 TYR A O 1
ATOM 7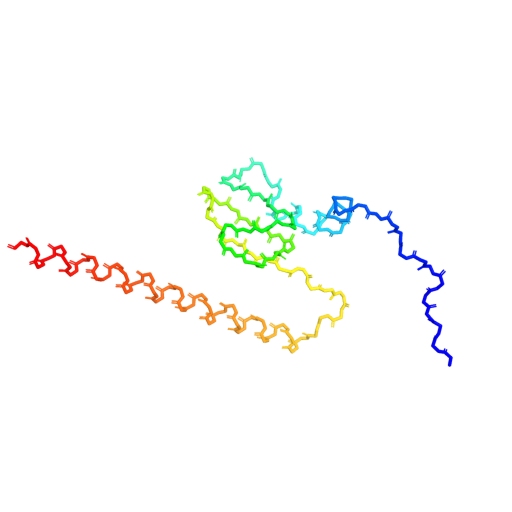53 N N . ILE A 1 93 ? -2.649 -0.853 16.751 1.00 88.69 93 ILE A N 1
ATOM 754 C CA . ILE A 1 93 ? -3.214 -1.970 17.527 1.00 88.69 93 ILE A CA 1
ATOM 755 C C . ILE A 1 93 ? -3.420 -1.558 18.985 1.00 88.69 93 ILE A C 1
ATOM 757 O O . ILE A 1 93 ? -4.515 -1.711 19.521 1.00 88.69 93 ILE A O 1
ATOM 761 N N . ASN A 1 94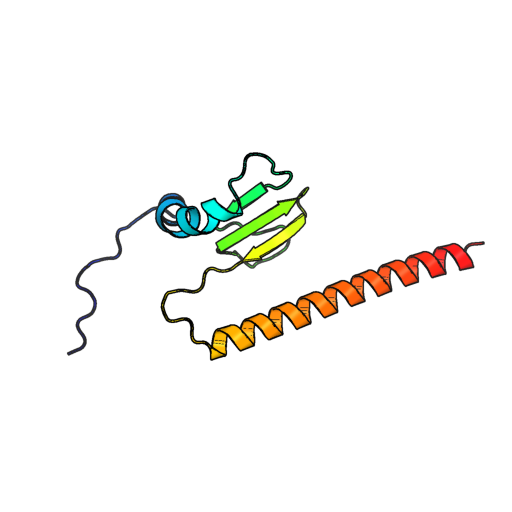 ? -2.397 -0.979 19.617 1.00 91.25 94 ASN A N 1
ATOM 762 C CA . ASN A 1 94 ? -2.498 -0.529 21.002 1.00 91.25 94 ASN A CA 1
ATOM 763 C C . ASN A 1 94 ? -3.597 0.522 21.165 1.00 91.25 94 ASN A C 1
ATOM 765 O O . ASN A 1 94 ? -4.383 0.445 22.104 1.00 91.25 94 ASN A O 1
ATOM 769 N N . GLN A 1 95 ? -3.693 1.479 20.242 1.00 90.31 95 GLN A N 1
ATOM 770 C CA . GLN A 1 95 ? -4.745 2.490 20.269 1.00 90.31 95 GLN A CA 1
ATOM 771 C C . GLN A 1 95 ? -6.141 1.861 20.161 1.00 90.31 95 GLN A C 1
ATOM 773 O O . GLN A 1 95 ? -7.027 2.232 20.927 1.00 90.31 95 GLN A O 1
ATOM 778 N N . GLN A 1 96 ? -6.337 0.884 19.271 1.00 89.81 96 GLN A N 1
ATOM 779 C CA . GLN A 1 96 ? -7.612 0.174 19.163 1.00 89.81 96 GLN A CA 1
ATOM 780 C C . GLN A 1 96 ? -7.954 -0.615 20.432 1.00 89.81 96 GLN A C 1
ATOM 782 O O . GLN A 1 96 ? -9.096 -0.562 20.890 1.00 89.81 96 GLN A O 1
ATOM 787 N N . LEU A 1 97 ? -6.979 -1.312 21.023 1.00 92.06 97 LEU A N 1
ATOM 788 C CA . LEU A 1 97 ? -7.163 -2.041 22.281 1.00 92.06 97 LEU A CA 1
ATOM 789 C C . LEU A 1 97 ? -7.569 -1.097 23.416 1.00 92.06 97 LEU A C 1
ATOM 791 O O . LEU A 1 97 ? -8.534 -1.374 24.123 1.00 92.06 97 LEU A O 1
ATOM 795 N N . TRP A 1 98 ? -6.898 0.050 23.545 1.00 91.38 98 TRP A N 1
ATOM 796 C CA . TRP A 1 98 ? -7.247 1.067 24.538 1.00 91.38 98 TRP A CA 1
ATOM 797 C C . TRP A 1 98 ? -8.656 1.618 24.342 1.00 91.38 98 TRP A C 1
ATOM 799 O O . TRP A 1 98 ? -9.388 1.774 25.318 1.00 91.38 98 TRP A O 1
ATOM 809 N N . THR A 1 99 ? -9.057 1.897 23.102 1.00 91.88 99 THR A N 1
ATOM 810 C CA . THR A 1 99 ? -10.417 2.361 22.804 1.00 91.88 99 THR A CA 1
ATOM 811 C C . THR A 1 99 ? -11.459 1.314 23.192 1.00 91.88 99 THR A C 1
ATOM 813 O O . THR A 1 99 ? -12.432 1.655 23.863 1.00 91.88 99 THR A O 1
ATOM 816 N N . LYS A 1 100 ? -11.235 0.038 22.848 1.00 92.00 100 LYS A N 1
ATOM 817 C CA . LYS A 1 100 ? -12.141 -1.059 23.221 1.00 92.00 100 LYS A CA 1
ATOM 818 C C . LYS A 1 100 ? -12.227 -1.246 24.733 1.00 92.00 100 LYS A C 1
ATOM 820 O O . LYS A 1 100 ? -13.326 -1.355 25.263 1.00 92.00 100 LYS A O 1
ATOM 825 N N . LEU A 1 101 ? -11.093 -1.229 25.436 1.00 91.31 101 LEU A N 1
ATOM 826 C CA . LEU A 1 101 ? -11.070 -1.334 26.897 1.00 91.31 101 LEU A CA 1
ATOM 827 C C . LEU A 1 101 ? -11.851 -0.192 27.549 1.00 91.31 101 LEU A C 1
ATOM 829 O O . LEU A 1 101 ? -12.672 -0.446 28.423 1.00 91.31 101 LEU A O 1
ATOM 833 N N . LYS A 1 102 ? -11.663 1.052 27.094 1.00 89.88 102 LYS A N 1
ATOM 834 C CA . LYS A 1 102 ? -12.426 2.204 27.601 1.00 89.88 102 LYS A CA 1
ATOM 835 C C . LYS A 1 102 ? -13.932 2.040 27.398 1.00 89.88 102 LYS A C 1
ATOM 837 O O . LYS A 1 102 ? -14.689 2.325 28.317 1.00 89.88 102 LYS A O 1
ATOM 842 N N . GLN A 1 103 ? -14.361 1.574 26.225 1.00 89.81 103 GLN A N 1
ATOM 843 C CA . GLN A 1 103 ? -15.778 1.306 25.953 1.00 89.81 103 GLN A CA 1
ATOM 844 C C . GLN A 1 103 ? -16.344 0.242 26.899 1.00 89.81 103 GLN A C 1
ATOM 846 O O . GLN A 1 103 ? -17.424 0.427 27.449 1.00 89.81 103 GLN A O 1
ATOM 851 N N . LEU A 1 104 ? -15.589 -0.831 27.133 1.00 89.94 104 LEU A N 1
ATOM 852 C CA . LEU A 1 104 ? -15.996 -1.932 28.004 1.00 89.94 104 LEU A CA 1
ATOM 853 C C . LEU A 1 104 ? -16.082 -1.490 29.476 1.00 89.94 104 LEU A C 1
ATOM 855 O O . LEU A 1 104 ? -17.047 -1.810 30.162 1.00 89.94 104 LEU A O 1
ATOM 859 N N . PHE A 1 105 ? -15.130 -0.675 29.941 1.00 88.38 105 PHE A N 1
ATOM 860 C CA . PHE A 1 105 ? -15.189 -0.051 31.267 1.00 88.38 105 PHE A CA 1
ATOM 861 C C . PHE A 1 105 ? -16.411 0.858 31.429 1.00 88.38 105 PHE A C 1
ATOM 863 O O . PHE A 1 105 ? -17.090 0.775 32.447 1.00 88.38 105 PHE A O 1
ATOM 870 N N . LEU A 1 106 ? -16.713 1.69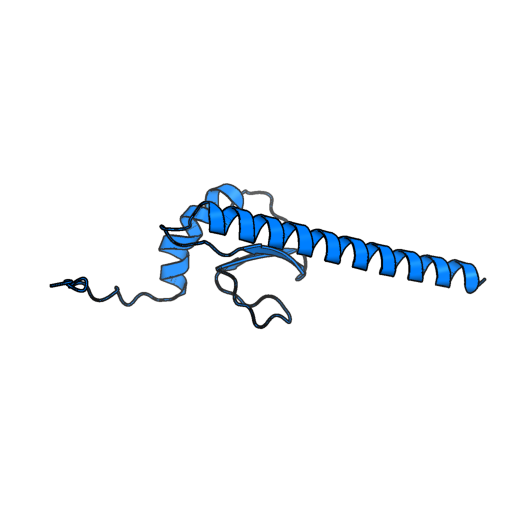3 30.429 1.00 86.44 106 LEU A N 1
ATOM 871 C CA . LEU A 1 106 ? -17.893 2.564 30.448 1.00 86.44 106 LEU A CA 1
ATOM 872 C C . LEU A 1 106 ? -19.201 1.764 30.496 1.00 86.44 106 LEU A C 1
ATOM 874 O O . LEU A 1 106 ? -20.121 2.168 31.192 1.00 86.44 106 LEU A O 1
ATOM 878 N N . GLN A 1 107 ? -19.280 0.627 29.801 1.00 85.25 107 GLN A N 1
ATOM 879 C CA . GLN A 1 107 ? -20.453 -0.253 29.845 1.00 85.25 107 GLN A CA 1
ATOM 880 C C . GLN A 1 107 ? -20.645 -0.921 31.212 1.00 85.25 107 GLN A C 1
ATOM 882 O O . GLN A 1 107 ? -21.780 -1.066 31.651 1.00 85.25 107 GLN A O 1
ATOM 887 N N . ILE A 1 108 ? -19.556 -1.306 31.885 1.00 85.50 108 ILE A N 1
ATOM 888 C CA . ILE A 1 108 ? -19.610 -1.938 33.213 1.00 85.50 108 ILE A CA 1
ATOM 889 C C . ILE A 1 108 ? -19.984 -0.925 34.302 1.00 85.50 108 ILE A C 1
ATOM 891 O O . ILE A 1 108 ? -20.735 -1.266 35.202 1.00 85.50 108 ILE A O 1
ATOM 895 N N . TRP A 1 109 ? -19.465 0.304 34.234 1.00 73.31 109 TRP A N 1
ATOM 896 C CA . TRP A 1 109 ? -19.712 1.348 35.241 1.00 73.31 109 TRP A CA 1
ATOM 897 C C . TRP A 1 109 ? -20.995 2.166 35.016 1.00 73.31 109 TRP A C 1
ATOM 899 O O . TRP A 1 109 ? -21.340 2.993 35.856 1.00 73.31 109 TRP A O 1
ATOM 909 N N . ALA A 1 110 ? -21.677 1.981 33.884 1.00 68.50 110 ALA A N 1
ATOM 910 C CA . ALA A 1 110 ? -22.980 2.592 33.609 1.00 68.50 110 ALA A CA 1
ATOM 911 C C . ALA A 1 110 ? -24.172 1.758 34.132 1.00 68.50 110 ALA A C 1
ATOM 913 O O . ALA A 1 110 ? -25.316 2.179 33.956 1.00 68.50 110 ALA A O 1
ATOM 914 N N . HIS A 1 111 ? -23.905 0.606 34.758 1.00 52.94 111 HIS A N 1
ATOM 915 C CA . HIS A 1 111 ? -24.865 -0.270 35.437 1.00 52.94 111 HIS A CA 1
ATOM 916 C C . HIS A 1 111 ? -24.606 -0.289 36.945 1.00 52.94 111 HIS A C 1
ATOM 918 O O . HIS A 1 111 ? -25.603 -0.433 37.686 1.00 52.94 111 HIS A O 1
#

Radius of gyration: 20.14 Å; chains: 1; bounding box: 56×28×60 Å

Secondary structure (DSSP, 8-state):
-----SSPPP---HHHHIIIIIHHHHHHHH--S--SSEEEES---TT-S---SEEEEETTEEEEEE--PPTT--HHHHHHHHHHHHHHHHHHHHHHHHHHHHHHHHHHHT-

Foldseek 3Di:
DPDDPPDDPPPDDPVVVCVVPVCVVCCVPPVDPDDQWDKDAQDDQPPDPDRARIFIGHPSRTPDGHHDDDDPCDPVNVVVVVVVVVVVVVVVVVVVVVVVVVVVVCVVVVD

Organism: NCBI:txid144538

Sequence (111 aa):
YNSLPAVTPLKMSEEEHCYMFLYPIIHPFFLGPQKEYKLLLNHSTGGSRQRPDFACVVGDIPILISEIKPLGYTPLQQRKDNLRIQLQARKYINQQLWTKLKQLFLQIWAH

pLDDT: mean 75.14, std 11.83, range [37.44, 92.06]